Protein AF-A0A7V5Y4S4-F1 (afdb_monomer)

Structure (mmCIF, N/CA/C/O backbone):
data_AF-A0A7V5Y4S4-F1
#
_entry.id   AF-A0A7V5Y4S4-F1
#
loop_
_atom_site.group_PDB
_atom_site.id
_atom_site.type_symbol
_atom_site.label_atom_id
_atom_site.label_alt_id
_atom_site.label_comp_id
_atom_site.label_asym_id
_atom_site.label_entity_id
_atom_site.label_seq_id
_atom_site.pdbx_PDB_ins_code
_atom_site.Cartn_x
_atom_site.Cartn_y
_atom_site.Cartn_z
_atom_site.occupancy
_atom_site.B_iso_or_equiv
_atom_site.auth_seq_id
_atom_site.auth_comp_id
_atom_site.auth_asym_id
_atom_site.auth_atom_id
_atom_site.pdbx_PDB_model_num
ATOM 1 N N . SER A 1 1 ? -3.002 3.952 -16.592 1.00 77.44 1 SER A N 1
ATOM 2 C CA . SER A 1 1 ? -2.450 2.613 -16.877 1.00 77.44 1 SER A CA 1
ATOM 3 C C . SER A 1 1 ? -1.044 2.541 -16.319 1.00 77.44 1 SER A C 1
ATOM 5 O O . SER A 1 1 ? -0.384 3.574 -16.306 1.00 77.44 1 SER A O 1
ATOM 7 N N . ASP A 1 2 ? -0.614 1.362 -15.866 1.00 90.50 2 ASP A N 1
ATOM 8 C CA . ASP A 1 2 ? 0.739 1.121 -15.343 1.00 90.50 2 ASP A CA 1
ATOM 9 C C . ASP A 1 2 ? 1.798 1.404 -16.436 1.00 90.50 2 ASP A C 1
ATOM 11 O O . ASP A 1 2 ? 1.748 0.760 -17.487 1.00 90.50 2 ASP A O 1
ATOM 15 N N . PRO A 1 3 ? 2.709 2.383 -16.248 1.00 91.44 3 PRO A N 1
ATOM 16 C CA . PRO A 1 3 ? 3.745 2.751 -17.206 1.00 91.44 3 PRO A CA 1
ATOM 17 C C . PRO A 1 3 ? 5.051 1.964 -17.002 1.00 91.44 3 PRO A C 1
ATOM 19 O O . PRO A 1 3 ? 6.078 2.337 -17.572 1.00 91.44 3 PRO A O 1
ATOM 22 N N . SER A 1 4 ? 5.052 0.915 -16.171 1.00 91.75 4 SER A N 1
ATOM 23 C CA . SER A 1 4 ? 6.243 0.100 -15.936 1.00 91.75 4 SER A CA 1
ATOM 24 C C . SER A 1 4 ? 6.775 -0.491 -17.237 1.00 91.75 4 SER A C 1
ATOM 26 O O . SER A 1 4 ? 6.034 -1.053 -18.043 1.00 91.75 4 SER A O 1
ATOM 28 N N . VAL A 1 5 ? 8.090 -0.418 -17.413 1.00 93.00 5 VAL A N 1
ATOM 29 C CA . VAL A 1 5 ? 8.783 -0.982 -18.583 1.00 93.00 5 VAL A CA 1
ATOM 30 C C . VAL A 1 5 ? 9.325 -2.381 -18.310 1.00 93.00 5 VAL A C 1
ATOM 32 O O . VAL A 1 5 ? 9.811 -3.053 -19.216 1.00 93.00 5 VAL A O 1
ATOM 35 N N . ASN A 1 6 ? 9.255 -2.823 -17.054 1.00 93.25 6 ASN A N 1
ATOM 36 C CA . ASN A 1 6 ? 9.900 -4.036 -16.580 1.00 93.25 6 ASN A CA 1
ATOM 37 C C . ASN A 1 6 ? 8.978 -5.263 -16.533 1.00 93.25 6 ASN A C 1
ATOM 39 O O . ASN A 1 6 ? 9.213 -6.153 -15.723 1.00 93.25 6 ASN A O 1
ATOM 43 N N . PHE A 1 7 ? 7.937 -5.325 -17.368 1.00 93.94 7 PHE A N 1
ATOM 44 C CA . PHE A 1 7 ? 7.099 -6.527 -17.511 1.00 93.94 7 PHE A CA 1
ATOM 45 C C . PHE A 1 7 ? 7.733 -7.587 -18.422 1.00 93.94 7 PHE A C 1
ATOM 47 O O . PHE A 1 7 ? 7.624 -8.784 -18.158 1.00 93.94 7 PHE A O 1
ATOM 54 N N . GLU A 1 8 ? 8.400 -7.149 -19.491 1.00 91.12 8 GLU A N 1
ATOM 55 C CA . GLU A 1 8 ? 8.984 -8.033 -20.511 1.00 91.12 8 GLU A CA 1
ATOM 56 C C 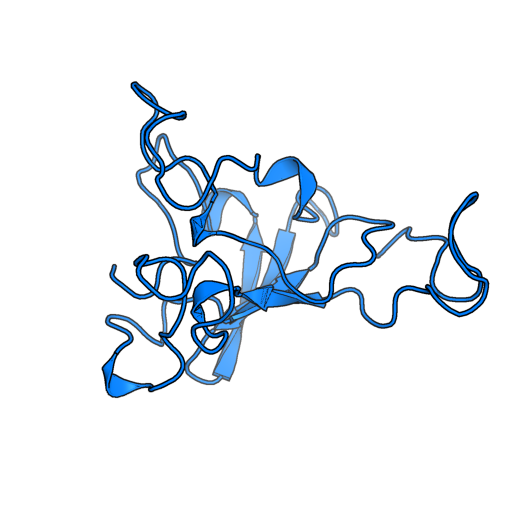. GLU A 1 8 ? 10.497 -8.214 -20.343 1.00 91.12 8 GLU A C 1
ATOM 58 O O . GLU A 1 8 ? 11.049 -9.237 -20.741 1.00 91.12 8 GLU A O 1
ATOM 63 N N . GLN A 1 9 ? 11.166 -7.232 -19.736 1.00 92.31 9 GLN A N 1
ATOM 64 C CA . GLN A 1 9 ? 12.613 -7.215 -19.536 1.00 92.31 9 GLN A CA 1
ATOM 65 C C . GLN A 1 9 ? 12.969 -6.703 -18.143 1.00 92.31 9 GLN A C 1
ATOM 67 O O . GLN A 1 9 ? 12.252 -5.886 -17.568 1.00 92.31 9 GLN A O 1
ATOM 72 N N . ALA A 1 10 ? 14.081 -7.180 -17.590 1.00 93.31 10 ALA A N 1
ATOM 73 C CA . ALA A 1 10 ? 14.546 -6.720 -16.291 1.00 93.31 10 ALA A CA 1
ATOM 74 C C . ALA A 1 10 ? 15.011 -5.259 -16.351 1.00 93.31 10 ALA A C 1
ATOM 76 O O . ALA A 1 10 ? 15.431 -4.755 -17.398 1.00 93.31 10 ALA A O 1
ATOM 77 N N . LEU A 1 11 ? 14.968 -4.577 -15.207 1.00 92.00 11 LEU A N 1
ATOM 78 C CA . LEU A 1 11 ? 15.583 -3.259 -15.083 1.00 92.00 11 LEU A CA 1
ATOM 79 C C . LEU A 1 11 ? 17.112 -3.355 -15.224 1.00 92.00 11 LEU A C 1
ATOM 81 O O . LEU A 1 11 ? 17.699 -4.382 -14.865 1.00 92.00 11 LEU A O 1
ATOM 85 N N . PRO A 1 12 ? 17.789 -2.288 -15.688 1.00 92.75 12 PRO A N 1
ATOM 86 C CA . PRO A 1 12 ? 19.246 -2.262 -15.749 1.00 92.75 12 PRO A CA 1
ATOM 87 C C . PRO A 1 12 ? 19.883 -2.624 -14.400 1.00 92.75 12 PRO A C 1
ATOM 89 O O . PRO A 1 12 ? 19.549 -2.039 -13.373 1.00 92.75 12 PRO A O 1
ATOM 92 N N . GLY A 1 13 ? 20.809 -3.585 -14.413 1.00 92.25 13 GLY A N 1
ATOM 93 C CA . GLY A 1 13 ? 21.509 -4.056 -13.212 1.00 92.25 13 GLY A CA 1
ATOM 94 C C . GLY A 1 13 ? 20.838 -5.216 -12.469 1.00 92.25 13 GLY A C 1
ATOM 95 O O . GLY A 1 13 ? 21.439 -5.738 -11.533 1.00 92.25 13 GLY A O 1
ATOM 96 N N . TYR A 1 14 ? 19.653 -5.662 -12.895 1.00 91.25 14 TYR A N 1
ATOM 97 C CA . TYR A 1 14 ? 18.986 -6.842 -12.340 1.00 91.25 14 TYR A CA 1
ATOM 98 C C . TYR A 1 14 ? 19.189 -8.093 -13.212 1.00 91.25 14 TYR A C 1
ATOM 100 O O . TYR A 1 14 ? 19.445 -7.974 -14.415 1.00 91.25 14 TYR A O 1
ATOM 108 N N . PRO A 1 15 ? 19.074 -9.304 -12.631 1.00 93.19 15 PRO A N 1
ATOM 109 C CA . PRO A 1 15 ? 19.042 -10.547 -13.396 1.00 93.19 15 PRO A CA 1
ATOM 110 C C . PRO A 1 15 ? 17.950 -10.534 -14.483 1.00 93.19 15 PRO A C 1
ATOM 112 O O . PRO A 1 15 ? 16.893 -9.950 -14.252 1.00 93.19 15 PRO A O 1
ATOM 115 N N . PRO A 1 16 ? 18.149 -11.188 -15.646 1.00 90.81 16 PRO A N 1
ATOM 116 C CA . PRO A 1 16 ? 17.208 -11.122 -16.773 1.00 90.81 16 PRO A CA 1
ATOM 117 C C . PRO A 1 16 ? 15.773 -11.578 -16.467 1.00 90.81 16 PRO A C 1
ATOM 119 O O . PRO A 1 16 ? 14.837 -11.155 -17.139 1.00 90.81 16 PRO A O 1
ATOM 122 N N . ASP A 1 17 ? 15.593 -12.445 -15.475 1.00 88.69 17 ASP A N 1
ATOM 123 C CA . ASP A 1 17 ? 14.311 -12.997 -15.033 1.00 88.69 17 ASP A CA 1
ATOM 124 C C . ASP A 1 17 ? 13.595 -12.137 -13.977 1.00 88.69 17 ASP A C 1
ATOM 126 O O . ASP A 1 17 ? 12.420 -12.375 -13.677 1.00 88.69 17 ASP A O 1
ATOM 130 N N . TYR A 1 18 ? 14.266 -11.102 -13.461 1.00 90.75 18 TYR A N 1
ATOM 131 C CA . TYR A 1 18 ? 13.740 -10.161 -12.474 1.00 90.75 18 TYR A CA 1
ATOM 132 C C . TYR A 1 18 ? 12.846 -9.102 -13.139 1.00 90.75 18 TYR A C 1
ATOM 134 O O . TYR A 1 18 ? 13.178 -7.921 -13.255 1.00 90.75 18 TYR A O 1
ATOM 142 N N . VAL A 1 19 ? 11.689 -9.567 -13.604 1.00 92.94 19 VAL A N 1
ATOM 143 C CA . VAL A 1 19 ? 10.647 -8.759 -14.247 1.00 92.94 19 VAL A CA 1
ATOM 144 C C . VAL A 1 19 ? 9.410 -8.679 -13.359 1.00 92.94 19 VAL A C 1
ATOM 146 O O . VAL A 1 19 ? 9.042 -9.645 -12.683 1.00 92.94 19 VAL A O 1
ATOM 149 N N . ARG A 1 20 ? 8.735 -7.534 -13.391 1.00 92.62 20 ARG A N 1
ATOM 150 C CA . ARG A 1 20 ? 7.449 -7.305 -12.736 1.00 92.62 20 ARG A CA 1
ATOM 151 C C . ARG A 1 20 ? 6.405 -8.259 -13.309 1.00 92.62 20 ARG A C 1
ATOM 153 O O . ARG A 1 20 ? 6.301 -8.442 -14.518 1.00 92.62 20 ARG A O 1
ATOM 160 N N . LYS A 1 21 ? 5.629 -8.886 -12.427 1.00 90.94 21 LYS A N 1
ATOM 161 C CA . LYS A 1 21 ? 4.596 -9.868 -12.810 1.00 90.94 21 LYS A CA 1
ATOM 162 C C . LYS A 1 21 ? 3.177 -9.320 -12.723 1.00 90.94 21 LYS A C 1
ATOM 164 O O . LYS A 1 21 ? 2.271 -9.871 -13.335 1.00 90.94 21 LYS A O 1
ATOM 169 N N . THR A 1 22 ? 2.982 -8.258 -11.954 1.00 93.44 22 THR A N 1
ATOM 170 C CA . THR A 1 22 ? 1.673 -7.688 -11.637 1.00 93.44 22 THR A CA 1
ATOM 171 C C . THR A 1 22 ? 1.828 -6.208 -11.303 1.00 93.44 22 THR A C 1
ATOM 173 O O . THR A 1 22 ? 2.864 -5.799 -10.785 1.00 93.44 22 THR A O 1
ATOM 176 N N . SER A 1 23 ? 0.799 -5.412 -11.594 1.00 94.25 23 SER A N 1
ATOM 177 C CA . SER A 1 23 ? 0.703 -4.017 -11.143 1.00 94.25 23 SER A CA 1
ATOM 178 C C . SER A 1 23 ? 0.324 -3.892 -9.666 1.00 94.25 23 SER A C 1
ATOM 180 O O . SER A 1 23 ? 0.478 -2.831 -9.072 1.00 94.25 23 SER A O 1
ATOM 182 N N . TYR A 1 24 ? -0.199 -4.968 -9.079 1.00 96.06 24 TYR A N 1
ATOM 183 C CA . TYR A 1 24 ? -0.738 -5.002 -7.726 1.00 96.06 24 TYR A CA 1
ATOM 184 C C . TYR A 1 24 ? 0.190 -5.742 -6.771 1.00 96.06 24 TYR A C 1
ATOM 186 O O . TYR A 1 24 ? 0.669 -6.825 -7.103 1.00 96.06 24 TYR A O 1
ATOM 194 N N . GLY A 1 25 ? 0.356 -5.189 -5.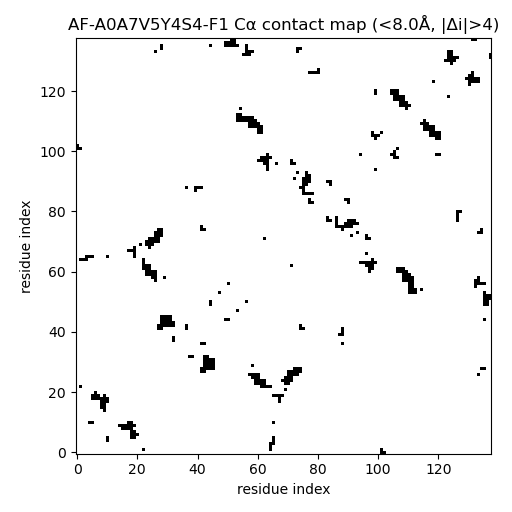573 1.00 97.00 25 GLY A N 1
ATOM 195 C CA . GLY A 1 25 ? 1.060 -5.813 -4.458 1.00 97.00 25 GLY A CA 1
ATOM 196 C C . GLY A 1 25 ? 0.110 -6.209 -3.344 1.00 97.00 25 GLY A C 1
ATOM 197 O O . GLY A 1 25 ? -1.002 -5.685 -3.250 1.00 97.00 25 GLY A O 1
ATOM 198 N N . THR A 1 26 ? 0.562 -7.119 -2.489 1.00 97.69 26 THR A N 1
ATOM 199 C CA . THR A 1 26 ? -0.136 -7.474 -1.245 1.00 97.69 26 THR A CA 1
ATOM 200 C C . THR A 1 26 ? 0.328 -6.608 -0.073 1.00 97.69 26 THR A C 1
ATOM 202 O O . THR A 1 26 ? 1.413 -6.034 -0.090 1.00 97.69 26 THR A O 1
ATOM 205 N N . ASN A 1 27 ? -0.504 -6.485 0.956 1.00 98.00 27 ASN A N 1
ATOM 206 C CA . ASN A 1 27 ? -0.167 -5.764 2.176 1.00 9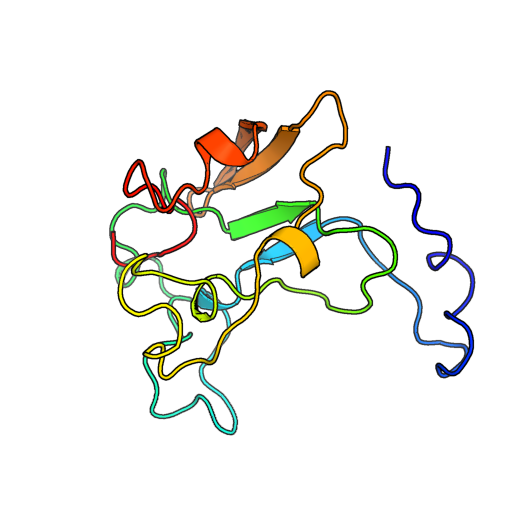8.00 27 ASN A CA 1
ATOM 207 C C . ASN A 1 27 ? 0.734 -6.623 3.083 1.00 98.00 27 ASN A C 1
ATOM 209 O O . ASN A 1 27 ? 0.321 -7.696 3.535 1.00 98.00 27 ASN A O 1
ATOM 213 N N . PHE A 1 28 ? 1.940 -6.133 3.393 1.00 96.88 28 PHE A N 1
ATOM 214 C CA . PHE A 1 28 ? 2.924 -6.842 4.220 1.00 96.88 28 PHE A CA 1
ATOM 215 C C . PHE A 1 28 ? 2.402 -7.273 5.598 1.00 96.88 28 PHE A C 1
ATOM 217 O O . PHE A 1 28 ? 2.842 -8.302 6.117 1.00 96.88 28 PHE A O 1
ATOM 224 N N . TRP A 1 29 ? 1.426 -6.558 6.173 1.00 97.06 29 TRP A N 1
ATOM 225 C CA . TRP A 1 29 ? 0.799 -6.939 7.444 1.00 97.06 29 TRP A CA 1
ATOM 226 C C . TRP A 1 29 ? 0.265 -8.382 7.439 1.00 97.06 29 TRP A C 1
ATOM 228 O O . TRP A 1 29 ? 0.319 -9.068 8.463 1.00 97.06 29 TRP A O 1
ATOM 238 N N . MET A 1 30 ? -0.207 -8.859 6.283 1.00 97.12 30 MET A N 1
ATOM 239 C CA . MET A 1 30 ? -0.817 -10.179 6.093 1.00 97.12 30 MET A CA 1
ATOM 240 C C . MET A 1 30 ? 0.206 -11.254 5.707 1.00 97.12 30 MET A C 1
ATOM 242 O O . MET A 1 30 ? -0.166 -12.401 5.463 1.00 97.12 30 MET A O 1
ATOM 246 N N . THR A 1 31 ? 1.497 -10.927 5.658 1.00 94.38 31 THR A N 1
ATOM 247 C CA . THR A 1 31 ? 2.539 -11.941 5.469 1.00 94.38 31 THR A CA 1
ATOM 248 C C . THR A 1 31 ? 2.776 -12.710 6.774 1.00 94.38 31 THR A C 1
ATOM 250 O O . THR A 1 31 ? 2.565 -12.168 7.865 1.00 94.38 31 THR A O 1
ATOM 253 N N . PRO A 1 32 ? 3.201 -13.985 6.722 1.00 93.69 32 PRO A N 1
ATOM 254 C CA . PRO A 1 32 ? 3.677 -14.682 7.910 1.00 93.69 32 PRO A CA 1
ATOM 255 C C . PRO A 1 32 ? 4.839 -13.927 8.560 1.00 93.69 32 PRO A C 1
ATOM 257 O O . PRO A 1 32 ? 5.617 -13.268 7.881 1.00 93.69 32 PRO A O 1
ATOM 260 N N . LYS A 1 33 ? 5.018 -14.063 9.874 1.00 92.88 33 LYS A N 1
ATOM 261 C CA . LYS A 1 33 ? 6.209 -13.529 10.547 1.00 92.88 33 LYS A CA 1
ATOM 262 C C . LYS A 1 33 ? 7.455 -14.315 10.125 1.00 92.88 33 LYS A C 1
ATOM 264 O O . LYS A 1 33 ? 7.471 -15.541 10.237 1.00 92.88 33 LYS A O 1
ATOM 269 N N . PHE A 1 34 ? 8.509 -13.628 9.681 1.00 88.38 34 PHE A N 1
ATOM 270 C CA . PHE A 1 34 ? 9.765 -14.254 9.247 1.00 88.38 34 PHE A CA 1
ATOM 271 C C . PHE A 1 34 ? 10.992 -13.365 9.506 1.00 88.38 34 PHE A C 1
ATOM 273 O O . PHE A 1 34 ? 10.876 -12.155 9.699 1.00 88.38 34 PHE A O 1
ATOM 280 N N . GLY A 1 35 ? 12.180 -13.981 9.480 1.00 89.44 35 GLY A N 1
ATOM 281 C CA . GLY A 1 35 ? 13.467 -13.278 9.488 1.00 89.44 35 GLY A CA 1
ATOM 282 C C . GLY A 1 35 ? 13.632 -12.287 10.644 1.00 89.44 35 GLY A C 1
ATOM 283 O O . GLY A 1 35 ? 13.272 -12.584 11.782 1.00 89.44 35 GLY A O 1
ATOM 284 N N . ALA A 1 36 ? 14.168 -11.106 10.328 1.00 84.69 36 ALA A N 1
ATOM 285 C CA . ALA A 1 36 ? 14.409 -10.023 11.283 1.00 84.69 36 ALA A CA 1
ATOM 286 C C . ALA A 1 36 ? 13.122 -9.407 11.871 1.00 84.69 36 ALA A C 1
ATOM 288 O O . ALA A 1 36 ? 13.179 -8.772 12.918 1.00 84.69 36 ALA A O 1
ATOM 289 N N . TYR A 1 37 ? 11.961 -9.624 11.243 1.00 84.75 37 TYR A N 1
ATOM 290 C CA . TYR A 1 37 ? 10.672 -9.080 11.690 1.00 84.75 37 TYR A CA 1
ATOM 291 C C . TYR A 1 37 ? 9.892 -10.036 12.598 1.00 84.75 37 TYR A C 1
ATOM 293 O O . TYR A 1 37 ? 8.787 -9.714 13.031 1.00 84.75 37 TYR A O 1
ATOM 301 N N . ARG A 1 38 ? 10.441 -11.223 12.892 1.00 90.44 38 ARG A N 1
ATOM 302 C CA . ARG A 1 38 ? 9.733 -12.283 13.621 1.00 90.44 38 ARG A CA 1
ATOM 303 C C . ARG A 1 38 ? 9.227 -11.847 14.997 1.00 90.44 38 ARG A C 1
ATOM 305 O O . ARG A 1 38 ? 8.121 -12.226 15.376 1.00 90.44 38 ARG A O 1
ATOM 312 N N . ASP A 1 39 ? 10.021 -11.062 15.713 1.00 92.88 39 ASP A N 1
ATOM 313 C CA . ASP A 1 39 ? 9.70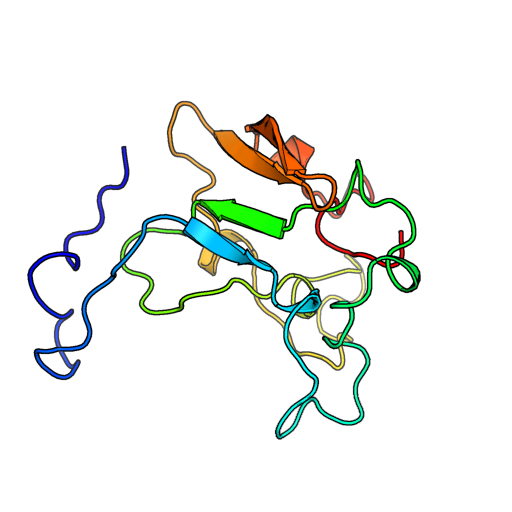5 -10.625 17.077 1.00 92.88 39 ASP A CA 1
ATOM 314 C C . ASP A 1 39 ? 9.043 -9.239 17.115 1.00 92.88 39 ASP A C 1
ATOM 316 O O . ASP A 1 39 ? 8.663 -8.756 18.180 1.00 92.88 39 ASP A O 1
ATOM 320 N N . LEU A 1 40 ? 8.863 -8.610 15.952 1.00 91.56 40 LEU A N 1
ATOM 321 C CA . LEU A 1 40 ? 8.223 -7.309 15.820 1.00 91.56 40 LEU A CA 1
ATOM 322 C C . LEU A 1 40 ? 6.731 -7.457 15.486 1.00 91.56 40 LEU A C 1
ATOM 324 O O . LEU A 1 40 ? 6.258 -8.496 15.009 1.00 91.56 40 LEU A O 1
ATOM 328 N N . ASP A 1 41 ? 5.969 -6.396 15.735 1.00 91.81 41 ASP A N 1
ATOM 329 C CA . ASP A 1 41 ? 4.566 -6.281 15.331 1.00 91.81 41 ASP A CA 1
ATOM 330 C C . ASP A 1 41 ? 4.466 -5.566 13.977 1.00 91.81 41 ASP A C 1
ATOM 332 O O . ASP A 1 41 ? 3.982 -4.443 13.898 1.00 91.81 41 ASP A O 1
ATOM 336 N N . CYS A 1 42 ? 5.002 -6.202 12.929 1.00 92.12 42 CYS A N 1
ATOM 337 C CA . CYS A 1 42 ? 5.050 -5.650 11.564 1.00 92.12 42 CYS A CA 1
ATOM 338 C C . CYS A 1 42 ? 4.331 -6.523 10.524 1.00 92.12 42 CYS A C 1
ATOM 340 O O . CYS A 1 42 ? 4.151 -6.114 9.381 1.00 92.12 42 CYS A O 1
ATOM 342 N N . SER A 1 43 ? 3.977 -7.754 10.896 1.00 95.62 43 SER A N 1
ATOM 343 C CA . SER A 1 43 ? 3.287 -8.731 10.054 1.00 95.62 43 SER A CA 1
ATOM 344 C C . SER A 1 43 ? 2.641 -9.817 10.921 1.00 95.62 43 SER A C 1
ATOM 346 O O . SER A 1 43 ? 2.672 -9.743 12.152 1.00 95.62 43 SER A O 1
ATOM 348 N N . GLY A 1 44 ? 2.046 -10.837 10.307 1.00 95.62 44 GLY A N 1
ATOM 349 C CA . GLY A 1 44 ? 1.399 -11.951 11.002 1.00 95.62 44 GLY A CA 1
ATOM 350 C C . GLY A 1 44 ? -0.121 -11.844 11.117 1.00 95.62 44 GLY A C 1
ATOM 351 O O . GLY A 1 44 ? -0.736 -12.700 11.747 1.00 95.62 44 GLY A O 1
ATOM 352 N N . TYR A 1 45 ? -0.740 -10.850 10.482 1.00 96.81 45 TYR A N 1
ATOM 353 C CA . TYR A 1 45 ? -2.187 -10.621 10.499 1.00 96.81 45 TYR A CA 1
ATOM 354 C C . TYR A 1 45 ? -2.890 -11.392 9.373 1.00 96.81 45 TYR A C 1
ATOM 356 O O . TYR A 1 45 ? -3.690 -10.841 8.627 1.00 96.81 45 TYR A O 1
ATOM 364 N N . PHE A 1 46 ? -2.564 -12.675 9.210 1.00 91.94 46 PHE A N 1
ATOM 365 C CA . PHE A 1 46 ? -3.110 -13.534 8.147 1.00 91.94 46 PHE A CA 1
ATOM 366 C C . PHE A 1 46 ? -4.354 -14.331 8.577 1.00 91.94 46 PHE A C 1
ATOM 368 O O . PHE A 1 46 ? -4.966 -15.015 7.758 1.00 91.94 46 PHE A O 1
ATOM 375 N N . LEU A 1 47 ? -4.737 -14.269 9.857 1.00 94.81 47 LEU A N 1
ATOM 376 C CA . LEU A 1 47 ? -5.979 -14.856 10.359 1.00 94.81 47 LEU A CA 1
ATOM 377 C C . LEU A 1 47 ? -7.061 -13.779 10.415 1.00 94.81 47 LEU A C 1
ATOM 379 O O . LEU A 1 47 ? -6.854 -12.729 11.009 1.00 94.81 47 LEU A O 1
ATOM 383 N N . LEU A 1 48 ? -8.255 -14.049 9.884 1.00 94.44 48 LEU A N 1
ATOM 384 C CA . LEU A 1 48 ? -9.347 -13.065 9.910 1.00 94.44 48 LEU A CA 1
ATOM 385 C C . LEU A 1 48 ? -9.653 -12.558 11.332 1.00 94.44 48 LEU A C 1
ATOM 387 O O . LEU A 1 48 ? -9.894 -11.374 11.528 1.00 94.44 48 LEU A O 1
ATOM 391 N N . GLY A 1 49 ? -9.574 -13.439 12.337 1.00 96.62 49 GLY A N 1
ATOM 392 C CA . GLY A 1 49 ? -9.800 -13.084 13.742 1.00 96.62 49 GLY A CA 1
ATOM 393 C C . GLY A 1 49 ? -8.740 -12.165 14.364 1.00 96.62 49 GLY A C 1
ATOM 394 O O . GLY A 1 49 ? -8.970 -11.657 15.456 1.00 96.62 49 GLY A O 1
ATOM 395 N N . SER A 1 50 ? -7.595 -11.945 13.706 1.00 96.44 50 SER A N 1
ATOM 396 C CA . SER A 1 50 ? -6.588 -10.970 14.147 1.00 96.44 50 SER A CA 1
ATOM 397 C C . SER A 1 50 ? -6.794 -9.576 13.548 1.00 96.44 50 SER A C 1
ATOM 399 O O . SER A 1 50 ? -6.054 -8.664 13.896 1.00 96.44 50 SER A O 1
ATOM 401 N N . ILE A 1 51 ? -7.749 -9.407 12.629 1.00 97.81 51 ILE A N 1
ATOM 402 C CA . ILE A 1 51 ? -7.992 -8.155 11.903 1.00 97.81 51 ILE A CA 1
ATOM 403 C C . ILE A 1 51 ? -9.234 -7.494 12.491 1.00 97.81 51 ILE A C 1
ATOM 405 O O . ILE A 1 51 ? -10.308 -8.094 12.533 1.00 97.81 51 ILE A O 1
ATOM 409 N N . ARG A 1 52 ? -9.093 -6.251 12.950 1.00 97.69 52 ARG A N 1
ATOM 410 C CA . ARG A 1 52 ? -10.149 -5.556 13.691 1.00 97.69 52 ARG A CA 1
ATOM 411 C C . ARG A 1 52 ? -11.315 -5.131 12.803 1.00 97.69 52 ARG A C 1
ATOM 413 O O . ARG A 1 52 ? -12.468 -5.288 13.201 1.00 97.69 52 ARG A O 1
ATOM 420 N N . THR A 1 53 ? -11.019 -4.628 11.607 1.00 97.50 53 THR A N 1
ATOM 421 C CA . THR A 1 53 ? -12.007 -4.103 10.654 1.00 97.50 53 THR A CA 1
ATOM 422 C C . THR A 1 53 ? -11.778 -4.666 9.239 1.00 97.50 53 THR A C 1
ATOM 424 O O . THR A 1 53 ? -11.295 -3.967 8.348 1.00 97.50 53 THR A O 1
ATOM 427 N N . PRO A 1 54 ? -12.126 -5.941 8.963 1.00 97.31 54 PRO A N 1
ATOM 428 C CA . PRO A 1 54 ? -11.851 -6.572 7.663 1.00 97.31 54 PRO A CA 1
ATOM 429 C C . PRO A 1 54 ? -12.414 -5.822 6.445 1.00 97.31 54 PRO A C 1
ATOM 431 O O . PRO A 1 54 ? -11.769 -5.764 5.402 1.00 97.31 54 PRO A O 1
ATOM 434 N N . SER A 1 55 ? -13.587 -5.201 6.585 1.00 97.38 55 SER A N 1
ATOM 435 C CA . SER A 1 55 ? -14.224 -4.396 5.533 1.00 97.38 55 SER A CA 1
ATOM 436 C C . SER A 1 55 ? -13.608 -3.003 5.350 1.00 97.38 55 SER A C 1
ATOM 438 O O . SER A 1 55 ? -14.038 -2.248 4.486 1.00 97.38 55 SER A O 1
ATOM 440 N N . GLU A 1 56 ? -12.641 -2.615 6.176 1.00 97.69 56 GLU A N 1
ATOM 441 C CA . GLU A 1 56 ? -11.937 -1.328 6.074 1.00 97.69 56 GLU A CA 1
ATOM 442 C C . GLU A 1 56 ? -10.422 -1.512 5.925 1.00 97.69 56 GLU A C 1
ATOM 444 O O . GLU A 1 56 ? -9.714 -0.547 5.654 1.00 97.69 56 GLU A O 1
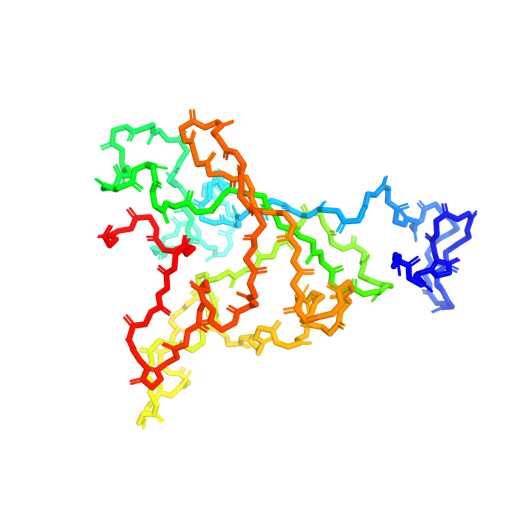ATOM 449 N N . THR A 1 57 ? -9.934 -2.754 6.022 1.00 98.50 57 THR A N 1
ATOM 450 C CA . THR A 1 57 ? -8.522 -3.101 5.866 1.00 98.50 57 THR A CA 1
ATOM 451 C C . THR A 1 57 ? -8.211 -3.509 4.425 1.00 98.50 57 THR A C 1
ATOM 453 O O . THR A 1 57 ? -8.748 -4.494 3.918 1.00 98.50 57 THR A O 1
ATOM 456 N N . ILE A 1 58 ? -7.310 -2.782 3.770 1.00 98.56 58 ILE A N 1
ATOM 457 C CA . ILE A 1 58 ? -6.839 -3.029 2.405 1.00 98.56 58 ILE A CA 1
ATOM 458 C C . ILE A 1 58 ? -5.839 -4.188 2.401 1.00 98.56 58 ILE A C 1
ATOM 460 O O . ILE A 1 58 ? -4.834 -4.171 3.114 1.00 98.56 58 ILE A O 1
ATOM 464 N N . TYR A 1 59 ? -6.096 -5.172 1.545 1.00 98.25 59 TYR A N 1
ATOM 465 C CA . TYR A 1 59 ? -5.225 -6.314 1.288 1.00 98.25 59 TYR A CA 1
ATOM 466 C C . TYR A 1 59 ? -4.363 -6.135 0.035 1.00 98.25 59 TYR A C 1
ATOM 468 O O . TYR A 1 59 ? -3.183 -6.476 0.054 1.00 98.25 59 TYR A O 1
ATOM 476 N N . LEU A 1 60 ? -4.944 -5.611 -1.048 1.00 98.19 60 LEU A N 1
ATOM 477 C CA . LEU A 1 60 ? -4.285 -5.485 -2.349 1.00 98.19 60 LEU A CA 1
ATOM 478 C C . LEU A 1 60 ? -4.440 -4.062 -2.885 1.00 98.19 60 LEU A C 1
ATOM 480 O O . LEU A 1 60 ? -5.532 -3.489 -2.826 1.00 98.19 60 LEU A O 1
ATOM 484 N N . ALA A 1 61 ? -3.365 -3.516 -3.443 1.00 97.38 61 ALA A N 1
ATOM 485 C CA . ALA A 1 61 ? -3.336 -2.171 -4.004 1.00 97.38 61 ALA A CA 1
ATOM 486 C C . ALA A 1 61 ? -2.344 -2.075 -5.169 1.00 97.38 61 ALA A C 1
ATOM 488 O O . ALA A 1 61 ? -1.418 -2.880 -5.276 1.00 97.38 61 ALA A O 1
ATOM 489 N N . GLU A 1 62 ? -2.544 -1.088 -6.041 1.00 96.25 62 GLU A N 1
ATOM 490 C CA . GLU A 1 62 ? -1.667 -0.836 -7.185 1.00 96.25 62 GLU A CA 1
ATOM 491 C C . GLU A 1 62 ? -0.349 -0.187 -6.724 1.00 96.25 62 GLU A C 1
ATOM 493 O O . GLU A 1 62 ? -0.334 0.849 -6.050 1.00 96.25 62 GLU A O 1
ATOM 498 N N . MET A 1 63 ? 0.765 -0.828 -7.070 1.00 96.19 63 MET A N 1
ATOM 499 C CA . MET A 1 63 ? 2.113 -0.417 -6.689 1.00 96.19 63 MET A CA 1
ATOM 500 C C . MET A 1 63 ? 2.724 0.511 -7.732 1.00 96.19 63 MET A C 1
ATOM 502 O O . MET A 1 63 ? 2.441 0.386 -8.925 1.00 96.19 63 MET A O 1
ATOM 506 N N . LYS A 1 64 ? 3.637 1.376 -7.289 1.00 95.50 64 LYS A N 1
ATOM 507 C CA . LYS A 1 64 ? 4.411 2.285 -8.140 1.00 95.50 64 LYS A CA 1
ATOM 508 C C . LYS A 1 64 ? 5.111 1.547 -9.285 1.00 95.50 64 LYS A C 1
ATOM 510 O O . LYS A 1 64 ? 5.418 0.350 -9.192 1.00 95.50 64 LYS A O 1
ATOM 515 N N . GLU A 1 65 ? 5.352 2.272 -10.373 1.00 93.38 65 GLU A N 1
ATOM 516 C CA . GLU A 1 65 ? 6.013 1.752 -11.561 1.00 93.38 65 GLU A CA 1
ATOM 517 C C . GLU A 1 65 ? 7.397 1.192 -11.254 1.00 93.38 65 GLU A C 1
ATOM 519 O O . GLU A 1 65 ? 8.116 1.683 -10.384 1.00 93.38 65 GLU A O 1
ATOM 524 N N . ASN A 1 66 ? 7.796 0.185 -12.028 1.00 92.44 66 ASN A N 1
ATOM 525 C CA . ASN A 1 66 ? 9.139 -0.387 -12.007 1.00 92.44 66 ASN A CA 1
ATOM 526 C C . ASN A 1 66 ? 9.572 -0.962 -10.645 1.00 92.44 66 ASN A C 1
ATOM 528 O O . ASN A 1 66 ? 10.731 -1.328 -10.472 1.00 92.44 66 ASN A O 1
ATOM 532 N N . LEU A 1 67 ? 8.655 -1.126 -9.690 1.00 91.81 67 LEU A N 1
ATOM 533 C CA . LEU A 1 67 ? 8.936 -1.906 -8.492 1.00 91.81 67 LEU A CA 1
ATOM 534 C C . LEU A 1 67 ? 8.988 -3.393 -8.833 1.00 91.81 67 LEU A C 1
ATOM 536 O O . LEU A 1 67 ? 8.196 -3.898 -9.636 1.00 91.81 67 LEU A O 1
ATOM 540 N N . LEU A 1 68 ? 9.950 -4.068 -8.206 1.00 87.06 68 LEU A N 1
ATOM 541 C CA . LEU A 1 68 ? 10.216 -5.502 -8.343 1.00 87.06 68 LEU A CA 1
ATOM 542 C C . LEU A 1 68 ? 9.678 -6.312 -7.155 1.00 87.06 68 LEU A C 1
ATOM 544 O O . LEU A 1 68 ? 9.861 -7.525 -7.106 1.00 87.06 68 LEU A O 1
ATOM 548 N N . TRP A 1 69 ? 9.063 -5.640 -6.185 1.00 87.94 69 TRP A N 1
ATOM 549 C CA . TRP A 1 69 ? 8.458 -6.260 -5.012 1.00 87.94 69 TRP A CA 1
ATOM 550 C C . TRP A 1 69 ? 7.049 -6.760 -5.349 1.00 87.94 69 TRP A C 1
ATOM 552 O O . TRP A 1 69 ? 6.380 -6.222 -6.230 1.00 87.94 69 TRP A O 1
ATOM 562 N N . ASP A 1 70 ? 6.603 -7.794 -4.645 1.00 90.75 70 ASP A N 1
ATOM 563 C CA . ASP A 1 70 ? 5.260 -8.384 -4.742 1.00 90.75 70 ASP A CA 1
ATOM 564 C C . ASP A 1 70 ? 4.314 -7.901 -3.622 1.00 90.75 70 ASP A C 1
ATOM 566 O O . ASP A 1 70 ? 3.147 -8.305 -3.541 1.00 90.75 70 ASP A O 1
ATOM 570 N N . HIS A 1 71 ? 4.805 -7.016 -2.756 1.00 95.62 71 HIS A N 1
ATOM 571 C CA . HIS A 1 71 ? 4.073 -6.419 -1.649 1.00 95.62 71 HIS A CA 1
ATOM 572 C C . HIS A 1 71 ? 4.581 -5.012 -1.330 1.00 95.62 71 HIS A C 1
ATOM 574 O O . HIS A 1 71 ? 5.698 -4.640 -1.683 1.00 95.62 71 HIS A O 1
ATOM 580 N N . PHE A 1 72 ? 3.737 -4.245 -0.647 1.00 97.19 72 PHE A N 1
ATOM 581 C CA . PHE A 1 72 ? 4.060 -2.942 -0.067 1.00 97.19 72 PHE A CA 1
ATOM 582 C C . PHE A 1 72 ? 4.056 -3.048 1.467 1.00 97.19 72 PHE A C 1
ATOM 584 O O . PHE A 1 72 ? 3.459 -3.981 2.018 1.00 97.19 72 PHE A O 1
ATOM 591 N N . HIS A 1 73 ? 4.687 -2.101 2.171 1.00 96.75 73 HIS A N 1
ATOM 592 C CA . HIS A 1 73 ? 5.010 -2.226 3.598 1.00 96.75 73 HIS A CA 1
ATOM 593 C C . HIS A 1 73 ? 4.376 -1.140 4.492 1.00 96.75 73 HIS A C 1
ATOM 595 O O . HIS A 1 73 ? 5.092 -0.371 5.137 1.00 96.75 73 HIS A O 1
ATOM 601 N N . PRO A 1 74 ? 3.041 -1.110 4.674 1.00 96.25 74 PRO A N 1
ATOM 602 C CA . PRO A 1 74 ? 2.379 -0.105 5.506 1.00 96.25 74 PRO A CA 1
ATOM 603 C C . PRO A 1 74 ? 2.777 -0.147 6.975 1.00 96.25 74 PRO A C 1
ATOM 605 O O . PRO A 1 74 ? 2.647 0.852 7.676 1.00 96.25 74 PRO A O 1
ATOM 608 N N . ALA A 1 75 ? 3.266 -1.295 7.449 1.00 94.38 75 ALA A N 1
ATOM 609 C CA . ALA A 1 75 ? 3.841 -1.430 8.780 1.00 94.38 75 ALA A CA 1
ATOM 610 C C . ALA A 1 75 ? 5.092 -0.560 8.981 1.00 94.38 75 ALA A C 1
ATOM 612 O O . ALA A 1 75 ? 5.418 -0.242 10.117 1.00 94.38 75 ALA A O 1
ATOM 613 N N . MET A 1 76 ? 5.775 -0.174 7.898 1.00 94.62 76 MET A N 1
ATOM 614 C CA . MET A 1 76 ? 6.986 0.657 7.881 1.00 94.62 76 MET A CA 1
ATOM 615 C C . MET A 1 76 ? 6.700 2.100 7.451 1.00 94.62 76 MET A C 1
ATOM 617 O O . MET A 1 76 ? 7.613 2.920 7.386 1.00 94.62 76 MET A O 1
ATOM 621 N N . TRP A 1 77 ? 5.450 2.438 7.134 1.00 94.44 77 TRP A N 1
ATOM 622 C CA . TRP A 1 77 ? 5.089 3.819 6.831 1.00 94.44 77 TRP A CA 1
ATOM 623 C C . TRP A 1 77 ? 5.102 4.656 8.110 1.00 94.44 77 TRP A C 1
ATOM 625 O O . TRP A 1 77 ? 4.896 4.114 9.203 1.00 94.44 77 TRP A O 1
ATOM 635 N N . PRO A 1 78 ? 5.325 5.978 8.015 1.00 91.75 78 PRO A N 1
ATOM 636 C CA . PRO A 1 78 ? 5.260 6.811 9.197 1.00 91.75 78 PRO A CA 1
ATOM 637 C C . PRO A 1 78 ? 3.858 6.725 9.810 1.00 91.75 78 PRO A C 1
ATOM 639 O O . PRO A 1 78 ? 2.843 6.749 9.106 1.00 91.75 78 PRO A O 1
ATOM 642 N N . THR A 1 79 ? 3.805 6.637 11.137 1.00 84.19 79 THR A N 1
ATOM 643 C CA . THR A 1 79 ? 2.556 6.618 11.917 1.00 84.19 79 THR A CA 1
ATOM 644 C C . THR A 1 79 ? 2.403 7.843 12.812 1.00 84.19 79 THR A C 1
ATOM 646 O O . THR A 1 79 ? 1.340 8.039 13.397 1.00 84.19 79 THR A O 1
ATOM 649 N N . ASN A 1 80 ? 3.455 8.655 12.927 1.00 82.38 80 ASN A N 1
ATOM 650 C CA . ASN A 1 80 ? 3.502 9.872 13.722 1.00 82.38 80 ASN A CA 1
ATOM 651 C C . ASN A 1 80 ? 4.223 10.972 12.927 1.00 82.38 80 ASN A C 1
ATOM 653 O O . ASN A 1 80 ? 5.312 10.736 12.408 1.00 82.38 80 ASN A O 1
ATOM 657 N N . LEU A 1 81 ? 3.613 12.156 12.832 1.00 81.62 81 LEU A N 1
ATOM 658 C CA . LEU A 1 81 ? 4.215 13.326 12.183 1.00 81.62 81 LEU A CA 1
ATOM 659 C C . LEU A 1 81 ? 5.374 13.908 12.998 1.00 81.62 81 LEU A C 1
ATOM 661 O O . LEU A 1 81 ? 6.338 14.395 12.413 1.00 81.62 81 LEU A O 1
ATOM 665 N N . ASP A 1 82 ? 5.293 13.827 14.326 1.00 85.38 82 ASP A N 1
ATOM 666 C CA . ASP A 1 82 ? 6.276 14.424 15.236 1.00 85.38 82 ASP A CA 1
ATOM 667 C C . ASP A 1 82 ? 7.506 13.528 15.442 1.00 85.38 82 ASP A C 1
ATOM 669 O O . ASP A 1 82 ? 8.551 13.992 15.895 1.00 85.38 82 ASP A O 1
ATOM 673 N N . ASP A 1 83 ? 7.384 12.239 15.116 1.00 82.50 83 ASP A N 1
ATOM 674 C CA . ASP A 1 83 ? 8.445 11.247 15.289 1.00 82.50 83 ASP A CA 1
ATOM 675 C C . ASP A 1 83 ? 8.355 10.134 14.226 1.00 82.50 83 ASP A C 1
ATOM 677 O O . ASP A 1 83 ? 8.007 8.988 14.532 1.00 82.50 83 ASP A O 1
ATOM 681 N N . PRO A 1 84 ? 8.621 10.454 12.946 1.00 74.81 84 PRO A N 1
ATOM 682 C CA . PRO A 1 84 ? 8.480 9.494 11.854 1.00 74.81 84 PRO A CA 1
ATOM 683 C C . PRO A 1 84 ? 9.524 8.369 11.905 1.00 74.81 84 PRO A C 1
ATOM 685 O O . PRO A 1 84 ? 9.305 7.317 11.315 1.00 74.81 84 PRO A O 1
ATOM 688 N N . PHE A 1 85 ? 10.646 8.560 12.610 1.00 77.44 85 PHE A N 1
ATOM 689 C CA . PHE A 1 85 ? 11.739 7.582 12.691 1.00 77.44 85 PHE A CA 1
ATOM 690 C C . PHE A 1 85 ? 11.536 6.518 13.773 1.00 77.44 85 PHE A C 1
ATOM 692 O O . PHE A 1 85 ? 12.216 5.494 13.762 1.00 77.44 85 PHE A O 1
ATOM 699 N N . ASN A 1 86 ? 10.597 6.723 14.694 1.00 80.19 86 ASN A N 1
ATOM 700 C CA . ASN A 1 86 ? 10.311 5.797 15.786 1.00 80.19 86 ASN A CA 1
ATOM 701 C C . ASN A 1 86 ? 9.301 4.718 15.379 1.00 80.19 86 ASN A C 1
ATOM 703 O O . ASN A 1 86 ? 8.314 4.449 16.066 1.00 80.19 86 ASN A O 1
ATOM 707 N N . ASN A 1 87 ? 9.552 4.100 14.227 1.00 85.19 87 ASN A N 1
ATOM 708 C CA . ASN A 1 87 ? 8.845 2.911 13.795 1.00 85.19 87 ASN A CA 1
ATOM 709 C C . ASN A 1 87 ? 9.814 1.716 13.848 1.00 85.19 87 ASN A C 1
ATOM 711 O O . ASN A 1 87 ? 10.751 1.649 13.049 1.00 85.19 87 ASN A O 1
ATOM 715 N N . PRO A 1 88 ? 9.611 0.753 14.769 1.00 85.75 88 PRO A N 1
ATOM 716 C CA . PRO A 1 88 ? 10.519 -0.382 14.930 1.00 85.75 88 PRO A CA 1
ATOM 717 C C . PRO A 1 88 ? 10.554 -1.302 13.702 1.00 85.75 88 PRO A C 1
ATOM 719 O O . PRO A 1 88 ? 11.490 -2.084 13.558 1.00 85.75 88 PRO A O 1
ATOM 722 N N . CYS A 1 89 ? 9.557 -1.214 12.818 1.00 89.56 89 CYS A N 1
ATOM 723 C CA . CYS A 1 89 ? 9.498 -1.977 11.576 1.00 89.56 89 CYS A CA 1
ATOM 724 C C . CYS A 1 89 ? 10.391 -1.399 10.470 1.00 89.56 89 CYS A C 1
ATOM 726 O O . CYS A 1 89 ? 10.680 -2.103 9.504 1.00 89.56 89 CYS A O 1
ATOM 728 N N . GLY A 1 90 ? 10.835 -0.147 10.607 1.00 89.75 90 GLY A N 1
ATOM 729 C CA . GLY A 1 90 ? 11.543 0.611 9.579 1.00 89.75 90 GLY A CA 1
ATOM 730 C C . GLY A 1 90 ? 10.777 1.865 9.162 1.00 89.75 90 GLY A C 1
ATOM 731 O O . GLY A 1 90 ? 9.700 2.146 9.683 1.00 89.75 90 GLY A O 1
ATOM 732 N N . LEU A 1 91 ? 11.345 2.614 8.216 1.00 92.12 91 LEU A N 1
ATOM 733 C CA . LEU A 1 91 ? 10.760 3.841 7.682 1.00 92.12 91 LEU A CA 1
ATOM 734 C C . LEU A 1 91 ? 10.811 3.824 6.152 1.00 92.12 91 LEU A C 1
ATOM 736 O O . LEU A 1 91 ? 11.892 3.903 5.574 1.00 92.12 91 LEU A O 1
ATOM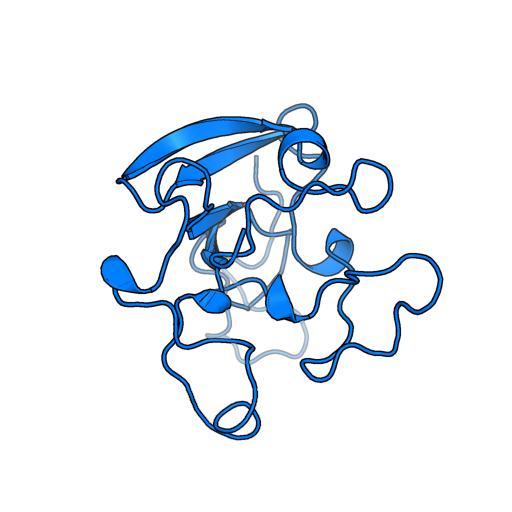 740 N N . ILE A 1 92 ? 9.641 3.737 5.523 1.00 93.94 92 ILE A N 1
ATOM 741 C CA . ILE A 1 92 ? 9.447 3.813 4.071 1.00 93.94 92 ILE A CA 1
ATOM 742 C C . ILE A 1 92 ? 8.414 4.902 3.786 1.00 93.94 92 ILE A C 1
ATOM 744 O O . ILE A 1 92 ? 7.353 4.928 4.412 1.00 93.94 92 ILE A O 1
ATOM 748 N N . ASP A 1 93 ? 8.701 5.802 2.844 1.00 92.62 93 ASP A N 1
ATOM 749 C CA . ASP A 1 93 ? 7.691 6.743 2.357 1.00 92.62 93 ASP A CA 1
ATOM 750 C C . ASP A 1 93 ? 6.690 5.978 1.470 1.00 92.62 93 ASP A C 1
ATOM 752 O O . ASP A 1 93 ? 7.099 5.377 0.473 1.00 92.62 93 ASP A O 1
ATOM 756 N N . PRO A 1 94 ? 5.373 6.021 1.756 1.00 93.62 94 PRO A N 1
ATOM 757 C CA . PRO A 1 94 ? 4.369 5.411 0.885 1.00 93.62 94 PRO A CA 1
ATOM 758 C C . PRO A 1 94 ? 4.471 5.842 -0.592 1.00 93.62 94 PRO A C 1
ATOM 760 O O . PRO A 1 94 ? 4.030 5.119 -1.484 1.00 93.62 94 PRO A O 1
ATOM 763 N N . SER A 1 95 ? 5.041 7.019 -0.881 1.00 92.75 95 SER A N 1
ATOM 764 C CA . SER A 1 95 ? 5.294 7.519 -2.239 1.00 92.75 95 SER A CA 1
ATOM 765 C C . SER A 1 95 ? 6.322 6.711 -3.034 1.00 92.75 95 SER A C 1
ATOM 767 O O . SER A 1 95 ? 6.385 6.829 -4.263 1.00 92.75 95 SER A O 1
ATOM 769 N N . GLU A 1 96 ? 7.123 5.897 -2.355 1.00 95.00 96 GLU A N 1
ATOM 770 C CA . GLU A 1 96 ? 8.085 4.987 -2.966 1.00 95.00 96 GLU A CA 1
ATOM 771 C C . GLU A 1 96 ? 7.432 3.669 -3.379 1.00 95.00 96 GLU A C 1
ATOM 773 O O . GLU A 1 96 ? 7.906 3.042 -4.320 1.00 95.00 96 GLU A O 1
ATOM 778 N N . GLU A 1 97 ? 6.314 3.294 -2.752 1.00 95.88 97 GLU A N 1
ATOM 779 C CA . GLU A 1 97 ? 5.664 1.995 -2.957 1.00 95.88 97 GLU A CA 1
ATOM 780 C C . GLU A 1 97 ? 4.374 2.064 -3.777 1.00 95.88 97 GLU A C 1
ATOM 782 O O . GLU A 1 97 ? 4.046 1.124 -4.501 1.00 95.88 97 GLU A O 1
ATOM 787 N N . MET A 1 98 ? 3.633 3.170 -3.683 1.00 95.88 98 MET A N 1
ATOM 788 C CA . MET A 1 98 ? 2.244 3.243 -4.145 1.00 95.88 98 MET A CA 1
ATOM 789 C C . MET A 1 98 ? 2.087 4.079 -5.417 1.00 95.88 98 MET A C 1
ATOM 791 O O . MET A 1 98 ? 2.642 5.174 -5.538 1.00 95.88 98 MET A O 1
ATOM 795 N N . ALA A 1 99 ? 1.251 3.609 -6.346 1.00 94.69 99 ALA A N 1
ATOM 796 C CA . ALA A 1 99 ? 0.890 4.346 -7.556 1.00 94.69 99 ALA A CA 1
ATOM 797 C C . ALA A 1 99 ? -0.153 5.441 -7.253 1.00 94.69 99 ALA A C 1
ATOM 799 O O . ALA A 1 99 ? -1.348 5.279 -7.489 1.00 94.69 99 ALA A O 1
ATOM 800 N N . LYS A 1 100 ? 0.287 6.575 -6.695 1.00 93.06 100 LYS A N 1
ATOM 801 C CA . LYS A 1 100 ? -0.621 7.625 -6.186 1.00 93.06 100 LYS A CA 1
ATOM 802 C C . LYS A 1 100 ? -1.267 8.498 -7.263 1.00 93.06 100 LYS A C 1
ATOM 804 O O . LYS A 1 100 ? -2.302 9.103 -7.012 1.00 93.06 100 LYS A O 1
ATOM 809 N N . GLU A 1 101 ? -0.642 8.614 -8.431 1.00 90.69 101 GLU A N 1
ATOM 810 C CA . GLU A 1 101 ? -1.020 9.606 -9.451 1.00 90.69 101 GLU A CA 1
ATOM 811 C C . GLU A 1 101 ? -1.785 8.999 -10.632 1.00 90.69 101 GLU A C 1
ATOM 813 O O . GLU A 1 101 ? -2.391 9.715 -11.434 1.00 90.69 101 GLU A O 1
ATOM 818 N N . TRP A 1 102 ? -1.786 7.671 -10.751 1.00 89.62 102 TRP A N 1
ATOM 819 C CA . TRP A 1 102 ? -2.415 6.996 -11.879 1.00 89.62 102 TRP A CA 1
ATOM 820 C C . TRP A 1 102 ? -3.937 7.082 -11.806 1.00 89.62 102 TRP A C 1
ATOM 822 O O . TRP A 1 102 ? -4.521 7.386 -10.770 1.00 89.62 102 TRP A O 1
ATOM 832 N N . HIS A 1 103 ? -4.577 6.861 -12.957 1.00 91.31 103 HIS A N 1
ATOM 833 C CA . HIS A 1 103 ? -6.036 6.800 -13.113 1.00 91.31 103 HIS A CA 1
ATOM 834 C C . HIS A 1 103 ? -6.776 7.956 -12.415 1.00 91.31 103 HIS A C 1
ATOM 836 O O . HIS A 1 103 ? -7.776 7.752 -11.736 1.00 91.31 103 HIS A O 1
ATOM 842 N N . HIS A 1 104 ? -6.285 9.186 -12.606 1.00 90.62 104 HIS A N 1
ATOM 843 C CA . HIS A 1 104 ? -6.799 10.411 -11.973 1.00 90.62 104 HIS A CA 1
ATOM 844 C C . HIS A 1 104 ? -6.584 10.492 -10.453 1.00 90.62 104 HIS A C 1
ATOM 846 O O . HIS A 1 104 ? -7.388 11.105 -9.743 1.00 90.62 104 HIS A O 1
ATOM 852 N N . GLY A 1 105 ? -5.474 9.934 -9.971 1.00 89.88 105 GLY A N 1
ATOM 853 C CA . GLY A 1 105 ? -5.057 9.974 -8.572 1.00 89.88 105 GLY A CA 1
ATOM 854 C C . GLY A 1 105 ? -5.686 8.885 -7.706 1.00 89.88 105 GLY A C 1
ATOM 855 O O . GLY A 1 105 ? -5.864 9.092 -6.508 1.00 89.88 105 GLY A O 1
ATOM 856 N N . GLY A 1 106 ? -6.099 7.765 -8.300 1.00 92.50 106 GLY A N 1
ATOM 857 C CA . GLY A 1 106 ? -6.748 6.681 -7.576 1.00 92.50 106 GLY A CA 1
ATOM 858 C C . GLY A 1 106 ? -6.592 5.325 -8.244 1.00 92.50 106 GLY A C 1
ATOM 859 O O . GLY A 1 106 ? -6.129 5.212 -9.373 1.00 92.50 106 GLY A O 1
ATOM 860 N N . ALA A 1 107 ? -6.999 4.287 -7.530 1.00 94.62 107 ALA A N 1
ATOM 861 C CA . ALA A 1 107 ? -6.903 2.900 -7.963 1.00 94.62 107 ALA A CA 1
ATOM 862 C C . ALA A 1 107 ? -8.043 2.082 -7.350 1.00 94.62 107 ALA A C 1
ATOM 864 O O . ALA A 1 107 ? -8.760 2.552 -6.464 1.00 94.62 107 ALA A O 1
ATOM 865 N N . ASN A 1 108 ? -8.217 0.848 -7.821 1.00 96.44 108 ASN A N 1
ATOM 866 C CA . ASN A 1 108 ? -9.068 -0.112 -7.128 1.00 96.44 108 ASN A CA 1
ATOM 867 C C . ASN A 1 108 ? -8.281 -0.742 -5.979 1.00 96.44 108 ASN A C 1
ATOM 869 O O . ASN A 1 108 ? -7.193 -1.268 -6.187 1.00 96.44 108 ASN A O 1
ATOM 873 N N . TYR A 1 109 ? -8.853 -0.722 -4.783 1.00 98.19 109 TYR A N 1
ATOM 874 C CA . TYR A 1 109 ? -8.290 -1.359 -3.598 1.00 98.19 109 TYR A CA 1
ATOM 875 C C . TYR A 1 109 ? -9.152 -2.558 -3.231 1.00 98.19 109 TYR A C 1
ATOM 877 O O . TYR A 1 109 ? -10.376 -2.423 -3.159 1.00 98.19 109 TYR A O 1
ATOM 885 N N . LEU A 1 110 ? -8.525 -3.715 -3.017 1.00 98.56 110 LEU A N 1
ATOM 886 C CA . LEU A 1 110 ? -9.196 -4.917 -2.521 1.00 98.56 110 LEU A CA 1
ATOM 887 C C . LEU A 1 110 ? -9.088 -4.946 -0.999 1.00 98.56 110 LEU A C 1
ATOM 889 O O . LEU A 1 110 ? -7.985 -4.862 -0.458 1.00 98.56 110 LEU A O 1
ATOM 893 N N . PHE A 1 111 ? -10.219 -5.093 -0.324 1.00 98.56 111 PHE A N 1
ATOM 894 C CA . PHE A 1 111 ? -10.314 -5.197 1.126 1.00 98.56 111 PHE A CA 1
ATOM 895 C C . PHE A 1 111 ? -10.270 -6.661 1.573 1.00 98.56 111 PHE A C 1
ATOM 897 O O . PHE A 1 111 ? -10.496 -7.577 0.779 1.00 98.56 111 PHE A O 1
ATOM 904 N N . ILE A 1 112 ? -9.955 -6.892 2.847 1.00 98.12 112 ILE A N 1
ATOM 905 C CA . ILE A 1 112 ? -9.771 -8.240 3.409 1.00 98.12 112 ILE A CA 1
ATOM 906 C C . ILE A 1 112 ? -11.044 -9.090 3.330 1.00 98.12 112 ILE A C 1
ATOM 908 O O . ILE A 1 112 ? -10.960 -10.303 3.158 1.00 98.12 112 ILE A O 1
ATOM 912 N N . ASP A 1 113 ? -12.223 -8.480 3.429 1.00 97.38 113 ASP A N 1
ATOM 913 C CA . ASP A 1 113 ? -13.506 -9.178 3.261 1.00 97.38 113 ASP A CA 1
ATOM 914 C C . ASP A 1 113 ? -13.823 -9.559 1.794 1.00 97.38 113 ASP A C 1
ATOM 916 O O . ASP A 1 113 ? -14.837 -10.206 1.527 1.00 97.38 113 ASP A O 1
ATOM 920 N N . GLY A 1 114 ? -12.958 -9.179 0.847 1.00 97.25 114 GLY A N 1
ATOM 921 C CA . GLY A 1 114 ? -13.034 -9.532 -0.567 1.00 97.25 114 GLY A CA 1
ATOM 922 C C . GLY A 1 114 ? -13.740 -8.514 -1.462 1.00 97.25 114 GLY A C 1
ATOM 923 O O . GLY A 1 114 ? -13.781 -8.728 -2.675 1.00 97.25 114 GLY A O 1
ATOM 924 N N . HIS A 1 115 ? -14.280 -7.410 -0.932 1.00 98.31 115 HIS A N 1
ATOM 925 C CA . HIS A 1 115 ? -14.834 -6.366 -1.798 1.00 98.31 115 HIS A CA 1
ATOM 926 C C . HIS A 1 115 ? -13.737 -5.443 -2.341 1.00 98.31 115 HIS A C 1
ATOM 928 O O . HIS A 1 115 ? -12.685 -5.262 -1.731 1.00 98.31 115 HIS A O 1
ATOM 934 N N . ALA A 1 116 ? -13.997 -4.826 -3.494 1.00 98.19 116 ALA A N 1
ATOM 935 C CA . ALA A 1 116 ? -13.107 -3.837 -4.086 1.00 98.19 116 ALA A CA 1
ATOM 936 C C . ALA A 1 116 ? -13.795 -2.476 -4.205 1.00 98.19 116 ALA A C 1
ATOM 938 O O . ALA A 1 116 ? -15.004 -2.395 -4.445 1.00 98.19 116 ALA A O 1
ATOM 939 N N . ARG A 1 117 ? -13.024 -1.397 -4.055 1.00 98.06 117 ARG A N 1
ATOM 940 C CA . ARG A 1 117 ? -13.513 -0.023 -4.221 1.00 98.06 117 ARG A CA 1
ATOM 941 C C . ARG A 1 117 ? -12.464 0.843 -4.899 1.00 98.06 117 ARG A C 1
ATOM 943 O O . ARG A 1 117 ? -11.296 0.798 -4.523 1.00 98.06 117 ARG A O 1
ATOM 950 N N . TRP A 1 118 ? -12.895 1.672 -5.848 1.00 97.44 118 TRP A N 1
ATOM 951 C CA . TRP A 1 118 ? -12.047 2.735 -6.373 1.00 97.44 118 TRP A CA 1
ATOM 952 C C . TRP A 1 118 ? -11.946 3.872 -5.354 1.00 97.44 118 TRP A C 1
ATOM 954 O O . TRP A 1 118 ? -12.970 4.400 -4.911 1.00 97.44 118 TRP A O 1
ATOM 964 N N . LEU A 1 119 ? -10.727 4.239 -4.973 1.00 97.62 119 LEU A N 1
ATOM 965 C CA . LEU A 1 119 ? -10.440 5.323 -4.034 1.00 97.62 119 LEU A CA 1
ATOM 966 C C . LEU A 1 119 ? -9.244 6.131 -4.535 1.00 97.62 119 LEU A C 1
ATOM 968 O O . LEU A 1 119 ? -8.437 5.646 -5.325 1.00 97.62 119 LEU A O 1
ATOM 972 N N . ARG A 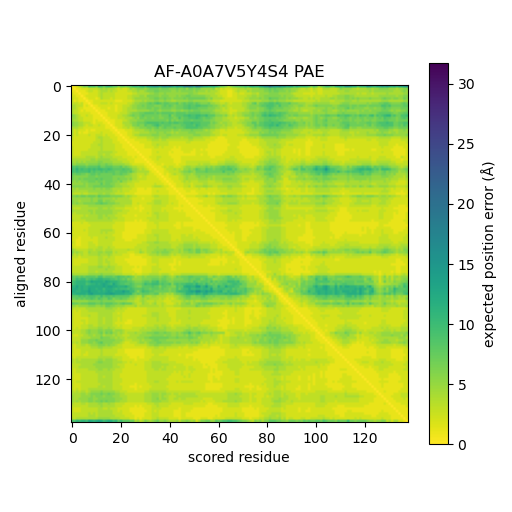1 120 ? -9.105 7.360 -4.046 1.00 96.69 120 ARG A N 1
ATOM 973 C CA . ARG A 1 120 ? -7.850 8.109 -4.140 1.00 96.69 120 ARG A CA 1
ATOM 974 C C . ARG A 1 120 ? -6.905 7.702 -3.017 1.00 96.69 120 ARG A C 1
ATOM 976 O O . ARG A 1 120 ? -7.367 7.304 -1.945 1.00 96.69 120 ARG A O 1
ATOM 983 N N . PHE A 1 121 ? -5.597 7.838 -3.220 1.00 95.69 121 PHE A N 1
ATOM 984 C CA . PHE A 1 121 ? -4.620 7.401 -2.218 1.00 95.69 121 PHE A CA 1
ATOM 985 C C . PHE A 1 121 ? -4.831 8.086 -0.857 1.00 95.69 121 PHE A C 1
ATOM 987 O O . PHE A 1 121 ? -4.857 7.415 0.175 1.00 95.69 121 PHE A O 1
ATOM 994 N N . GLU A 1 122 ? -5.108 9.389 -0.839 1.00 95.31 122 GLU A N 1
ATOM 995 C CA . GLU A 1 122 ? -5.383 10.156 0.379 1.00 95.31 122 GLU A CA 1
ATOM 996 C C . GLU A 1 122 ? -6.663 9.711 1.109 1.00 95.31 122 GLU A C 1
ATOM 998 O O . GLU A 1 122 ? -6.818 9.944 2.309 1.00 95.31 122 GLU A O 1
ATOM 1003 N N . GLN A 1 123 ? -7.586 9.032 0.417 1.00 96.94 123 GLN A N 1
ATOM 1004 C CA . GLN A 1 123 ? -8.760 8.395 1.025 1.00 96.94 123 GLN A CA 1
ATOM 1005 C C . GLN A 1 123 ? -8.429 7.048 1.679 1.00 96.94 123 GLN A C 1
ATOM 1007 O O . GLN A 1 123 ? -9.279 6.500 2.374 1.00 96.94 123 GLN A O 1
ATOM 1012 N N . THR A 1 124 ? -7.215 6.528 1.490 1.00 96.75 124 THR A N 1
ATOM 1013 C CA . THR A 1 124 ? -6.735 5.270 2.084 1.00 96.75 124 THR A CA 1
ATOM 1014 C C . THR A 1 124 ? -5.690 5.501 3.170 1.00 96.75 124 THR A C 1
ATOM 1016 O O . THR A 1 124 ? -5.686 4.802 4.182 1.00 96.75 124 THR A O 1
ATOM 1019 N N . TRP A 1 125 ? -4.842 6.518 3.008 1.00 95.81 125 TRP A N 1
ATOM 1020 C CA . TRP A 1 125 ? -3.791 6.854 3.959 1.00 95.81 125 TRP A CA 1
ATOM 1021 C C . TRP A 1 125 ? -3.563 8.364 4.030 1.00 95.81 125 TRP A C 1
ATOM 1023 O O . TRP A 1 125 ? -3.489 9.047 3.012 1.00 95.81 125 TRP A O 1
ATOM 1033 N N . SER A 1 126 ? -3.462 8.889 5.247 1.00 93.75 126 SER A N 1
ATOM 1034 C CA . SER A 1 126 ? -3.079 10.269 5.536 1.00 93.75 126 SER A CA 1
ATOM 1035 C C . SER A 1 126 ? -2.684 10.368 7.004 1.00 93.75 126 SER A C 1
ATOM 1037 O O . SER A 1 126 ? -3.501 1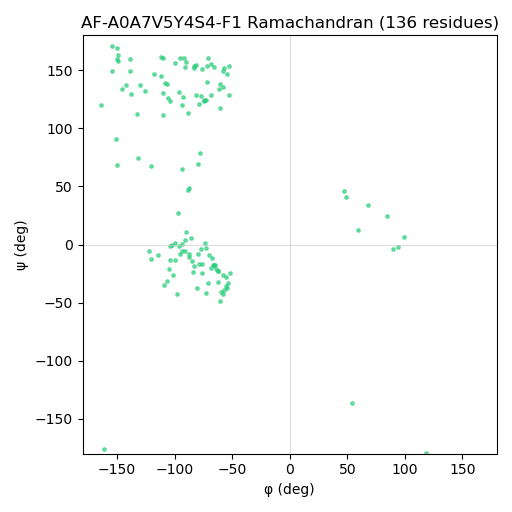0.112 7.888 1.00 93.75 126 SER A O 1
ATOM 1039 N N . LEU A 1 127 ? -1.444 10.775 7.263 1.00 90.88 127 LEU A N 1
ATOM 1040 C CA . LEU A 1 127 ? -0.973 11.065 8.616 1.00 90.88 127 LEU A CA 1
ATOM 1041 C C . LEU A 1 127 ? -1.777 12.189 9.275 1.00 90.88 127 LEU A C 1
ATOM 1043 O O . LEU A 1 127 ? -2.269 12.024 10.386 1.00 90.88 127 LEU A O 1
ATOM 1047 N N . GLU A 1 128 ? -1.961 13.301 8.562 1.00 91.81 128 GLU A N 1
ATOM 1048 C CA . GLU A 1 128 ? -2.674 14.485 9.055 1.00 91.81 128 GLU A CA 1
ATOM 1049 C C . GLU A 1 128 ? -4.127 14.175 9.430 1.00 91.81 128 GLU A C 1
ATOM 1051 O O . GLU A 1 128 ? -4.619 14.622 10.463 1.00 91.81 128 GLU A O 1
ATOM 1056 N N . ALA A 1 129 ? -4.814 13.368 8.617 1.00 93.44 129 ALA A N 1
ATOM 1057 C CA . ALA A 1 129 ? -6.189 12.953 8.884 1.00 93.44 129 ALA A CA 1
ATOM 1058 C C . ALA A 1 129 ? -6.286 11.715 9.795 1.00 93.44 129 ALA A C 1
ATOM 1060 O O . ALA A 1 129 ? -7.385 11.185 9.972 1.00 93.44 129 ALA A O 1
ATOM 1061 N N . ASN A 1 130 ? -5.161 11.225 10.335 1.00 91.12 130 ASN A N 1
ATOM 1062 C CA . ASN A 1 130 ? -5.060 9.990 11.117 1.00 91.12 130 ASN A CA 1
ATOM 1063 C C . ASN A 1 130 ? -5.745 8.784 10.437 1.00 91.12 130 ASN A C 1
ATOM 1065 O O . ASN A 1 130 ? -6.436 7.981 11.067 1.00 91.12 130 ASN A O 1
ATOM 1069 N N . ARG A 1 131 ? -5.577 8.679 9.119 1.00 94.50 131 ARG A N 1
ATOM 1070 C CA . ARG A 1 131 ? -6.195 7.663 8.273 1.00 94.50 131 ARG A CA 1
ATOM 1071 C C . ARG A 1 131 ? -5.158 6.636 7.858 1.00 94.50 131 ARG A C 1
ATOM 1073 O O . ARG A 1 131 ? -4.142 6.986 7.267 1.00 94.50 131 ARG A O 1
ATOM 1080 N N . ASN A 1 132 ? -5.441 5.367 8.118 1.00 95.81 132 ASN A N 1
ATOM 1081 C CA . ASN A 1 132 ? -4.631 4.266 7.619 1.00 95.81 132 ASN A CA 1
ATOM 1082 C C . ASN A 1 132 ? -5.503 3.020 7.442 1.00 95.81 132 ASN A C 1
ATOM 1084 O O . ASN A 1 132 ? -5.645 2.233 8.372 1.00 95.81 132 ASN A O 1
ATOM 1088 N N . LEU A 1 133 ? -6.070 2.857 6.247 1.00 97.81 133 LEU A N 1
ATOM 1089 C CA . LEU A 1 133 ? -6.865 1.685 5.871 1.00 97.81 133 LEU A CA 1
ATOM 1090 C C . LEU A 1 133 ? -6.001 0.440 5.624 1.00 97.81 133 LEU A C 1
ATOM 1092 O O . LEU A 1 133 ? -6.517 -0.597 5.243 1.00 97.81 133 LEU A O 1
ATOM 1096 N N . TYR A 1 134 ? -4.683 0.516 5.797 1.00 97.69 134 TYR A N 1
ATOM 1097 C CA . TYR A 1 134 ? -3.785 -0.617 5.597 1.00 97.69 134 TYR A CA 1
ATOM 1098 C C . TYR A 1 134 ? -3.384 -1.296 6.913 1.00 97.69 134 TYR A C 1
ATOM 1100 O O . TYR A 1 134 ? -2.821 -2.387 6.876 1.00 97.69 134 TYR A O 1
ATOM 1108 N N . ASP A 1 135 ? -3.637 -0.664 8.064 1.00 96.62 135 ASP A N 1
ATOM 1109 C CA . ASP A 1 135 ? -3.280 -1.194 9.382 1.00 96.62 135 ASP A CA 1
ATOM 1110 C C . ASP A 1 135 ? -4.415 -2.081 9.932 1.00 96.62 135 ASP A C 1
ATOM 1112 O O . ASP A 1 135 ? -5.481 -1.561 10.266 1.00 96.62 135 ASP A O 1
ATOM 1116 N N . PRO A 1 136 ? -4.204 -3.400 10.082 1.00 97.00 136 PRO A N 1
ATOM 1117 C CA . PRO A 1 136 ? -5.242 -4.341 10.510 1.00 97.00 136 PRO A CA 1
ATOM 1118 C C . PRO A 1 136 ? -5.666 -4.183 11.979 1.00 97.00 136 PRO A C 1
ATOM 1120 O O . PRO A 1 136 ? -6.616 -4.837 12.419 1.00 97.00 136 PRO A O 1
ATOM 1123 N N . ARG A 1 137 ? -4.956 -3.364 12.764 1.00 94.75 137 ARG A N 1
ATOM 1124 C CA . ARG A 1 137 ? -5.203 -3.160 14.202 1.00 94.75 137 ARG A CA 1
ATOM 1125 C C . ARG A 1 137 ? -6.241 -2.065 14.476 1.00 94.75 137 ARG A C 1
ATOM 1127 O O . ARG A 1 137 ? -6.653 -1.893 15.631 1.00 94.75 137 ARG A O 1
ATOM 1134 N N . ARG A 1 138 ? -6.619 -1.295 13.452 1.00 88.62 138 ARG A N 1
ATOM 1135 C CA . ARG A 1 138 ? -7.473 -0.105 13.574 1.00 88.62 138 ARG A CA 1
ATOM 1136 C C . ARG A 1 138 ? -8.955 -0.424 13.426 1.00 88.62 138 ARG A C 1
ATOM 1138 O O . ARG A 1 138 ? -9.317 -1.326 12.642 1.00 88.62 138 ARG A O 1
#

Radius of gyration: 15.15 Å; Cα contacts (8 Å, |Δi|>4): 268; chains: 1; bounding box: 36×29×38 Å

Mean predicted aligned error: 3.61 Å

Solvent-accessible surface area (backbone atoms only — not comparable to full-atom values): 7904 Å² total; per-residue (Å²): 114,88,81,46,73,22,61,89,39,33,53,94,94,51,58,76,82,58,38,34,89,64,62,56,21,37,38,37,37,46,36,75,61,50,80,94,47,49,91,47,95,39,37,48,50,66,46,74,92,64,34,68,35,40,86,58,19,43,38,35,39,50,35,27,70,72,52,79,66,70,50,40,58,66,54,15,31,63,87,39,92,93,50,43,80,80,36,98,64,38,75,45,63,62,79,76,44,36,40,51,68,40,71,89,28,23,47,62,33,31,25,63,71,68,53,70,47,79,42,39,48,71,81,42,41,31,75,93,76,72,38,57,29,58,47,45,84,89

Secondary structure (DSSP, 8-state):
----STTTSPPTTS-TT-----SEEEEGGGSPP-GGGTTSSSS---SGGG-S-TTT-EEEEEBPTT---SEE-GGGS---SS-TT--TT----HHHHB--SHHHHEEEEEETTS-EEEEEGGGTEETTTTEETT-TT-

Sequence (138 aa):
SDPSVNFEQALPGYPPDYVRKTSYGTNFWMTPKFGAYRDLD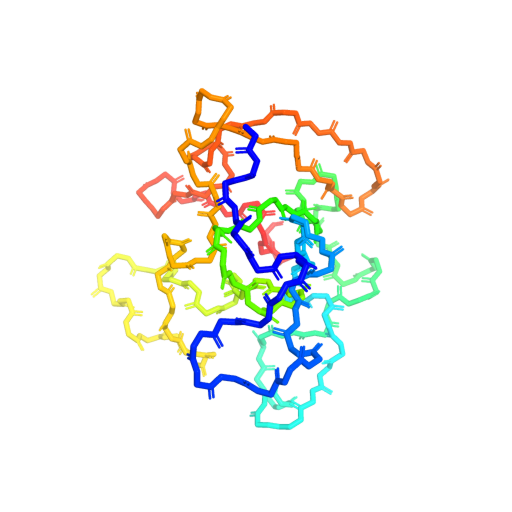CSGYFLLGSIRTPSETIYLAEMKENLLWDHFHPAMWPTNLDDPFNNPCGLIDPSEEMAKEWHHGGANYLFIDGHARWLRFEQTWSLEANRNLYDPRR

Foldseek 3Di:
DAPAPFQCAADPPDDGPLGDPDQKAFEQQLDCQDDPCNPPNQHHCVDPVSFDCQVLAFTMAGWHHNDSDRHDGPLQDQQAPVCRQPRPVHHDHVVNTHPQPPPNRWDWTATRVGDIDIDHPVQQDDNVVSHHSNDRND

Nearest PDB structures (foldseek):
  5tzs-assembly1_5  TM=4.900E-01  e=5.902E+00  Saccharomyces cerevisiae S288C
  7zai-assembly1_E  TM=3.523E-01  e=3.695E+00  Pyrococcus abyssi GE5
  6j30-assembly1_M  TM=5.345E-01  e=6.311E+00  Saccharomyces cerevisiae S288C

pLDDT: mean 93.15, std 4.63, range [74.81, 98.56]